Protein AF-G9KTH7-F1 (afdb_monomer)

InterPro domains:
  IPR000859 CUB domain [PF00431] (3-71)
  IPR000859 CUB domain [PS01180] (3-73)
  IPR000859 CUB domain [SM00042] (3-73)
  IPR000859 CUB domain [cd00041] (3-73)
  IPR035914 Spermadhesin, CUB domain superfamily [G3DSA:2.60.120.290] (1-73)
  IPR035914 Spermadhesin, CUB domain superfamily [SSF49854] (3-69)

Foldseek 3Di:
DDQEDEAEEQDDDDDAPPPVDDHDAPDDGYYFYHYDPPDDDDDDPPDDDDDDDPVCPRHDDDDADDRDPPGDD

pLDDT: mean 93.76, std 5.05, range [67.88, 97.69]

Structure (mmCIF, N/CA/C/O backbone):
data_AF-G9KTH7-F1
#
_entry.id   AF-G9KTH7-F1
#
loop_
_atom_site.group_PDB
_atom_site.id
_atom_site.type_symbol
_atom_site.label_atom_id
_atom_site.label_alt_id
_atom_site.label_comp_id
_atom_site.label_asym_id
_atom_site.label_entity_id
_atom_site.label_seq_id
_atom_site.pdbx_PDB_ins_code
_atom_site.Cartn_x
_atom_site.Cartn_y
_atom_site.Cartn_z
_atom_site.occupancy
_atom_site.B_iso_or_equiv
_atom_site.auth_seq_id
_atom_site.auth_comp_id
_atom_site.auth_asym_id
_atom_site.auth_atom_id
_atom_site.pdbx_PDB_model_num
ATOM 1 N N . ALA A 1 1 ? -8.497 2.534 -9.474 1.00 67.88 1 ALA A N 1
ATOM 2 C CA . ALA A 1 1 ? -8.646 2.960 -8.065 1.00 67.88 1 ALA A CA 1
ATOM 3 C C . ALA A 1 1 ? -8.036 4.345 -7.844 1.00 67.88 1 ALA A C 1
ATOM 5 O O . ALA A 1 1 ? -7.192 4.755 -8.637 1.00 67.88 1 ALA A O 1
ATOM 6 N N . THR A 1 2 ? -8.462 5.061 -6.799 1.00 84.00 2 THR A N 1
ATOM 7 C CA . THR A 1 2 ? -7.811 6.303 -6.341 1.00 84.00 2 THR A CA 1
ATOM 8 C C . THR A 1 2 ? -6.486 5.967 -5.649 1.00 84.00 2 THR A C 1
ATOM 10 O O . THR A 1 2 ? -6.398 4.964 -4.944 1.00 84.00 2 THR A O 1
ATOM 13 N N . CYS A 1 3 ? -5.455 6.788 -5.865 1.00 91.56 3 CYS A N 1
ATOM 14 C CA . CYS A 1 3 ? -4.157 6.659 -5.201 1.00 91.56 3 CYS A CA 1
ATOM 15 C C . CYS A 1 3 ? -4.256 7.213 -3.773 1.00 91.56 3 CYS A C 1
ATOM 17 O O . CYS A 1 3 ? -4.255 8.427 -3.585 1.00 91.56 3 CYS A O 1
ATOM 19 N N . GLY A 1 4 ? -4.384 6.318 -2.792 1.00 93.94 4 GLY A N 1
ATOM 20 C CA . GLY A 1 4 ? -4.451 6.659 -1.372 1.00 93.94 4 GLY A CA 1
ATOM 21 C C . GLY A 1 4 ? -5.829 7.083 -0.844 1.00 93.94 4 GLY A C 1
ATOM 22 O O . GLY A 1 4 ? -6.833 7.073 -1.564 1.00 93.94 4 GLY A O 1
ATOM 23 N N . GLY A 1 5 ? -5.854 7.444 0.441 1.00 93.69 5 GLY A N 1
ATOM 24 C CA . GLY A 1 5 ? -7.016 7.954 1.177 1.00 93.69 5 GLY A CA 1
ATOM 25 C C . GLY A 1 5 ? -7.277 7.239 2.507 1.00 93.69 5 GLY A C 1
ATOM 26 O O . GLY A 1 5 ? -6.691 6.196 2.799 1.00 93.69 5 GLY A O 1
ATOM 27 N N . ASP A 1 6 ? -8.192 7.798 3.300 1.00 94.81 6 ASP A N 1
ATOM 28 C CA . ASP A 1 6 ? -8.606 7.213 4.578 1.00 94.81 6 ASP A CA 1
ATOM 29 C C . ASP A 1 6 ? -9.755 6.213 4.375 1.00 94.81 6 ASP A C 1
ATOM 31 O O . ASP A 1 6 ? -10.778 6.509 3.747 1.00 94.81 6 ASP A O 1
ATOM 35 N N . ILE A 1 7 ? -9.595 5.014 4.926 1.00 95.44 7 ILE A N 1
ATOM 36 C CA . ILE A 1 7 ? -10.545 3.907 4.837 1.00 95.44 7 ILE A CA 1
ATOM 37 C C . ILE A 1 7 ? -11.046 3.606 6.245 1.00 95.44 7 ILE A C 1
ATOM 39 O O . ILE A 1 7 ? -10.392 2.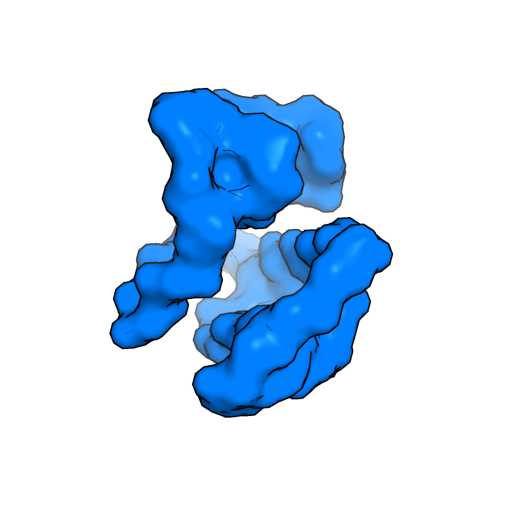915 7.015 1.00 95.44 7 ILE A O 1
ATOM 43 N N . ASN A 1 8 ? -12.241 4.102 6.554 1.00 96.38 8 ASN A N 1
ATOM 44 C CA . ASN A 1 8 ? -12.911 3.894 7.838 1.00 96.38 8 ASN A CA 1
ATOM 45 C C . ASN A 1 8 ? -13.992 2.813 7.689 1.00 96.38 8 ASN A C 1
ATOM 47 O O . ASN A 1 8 ? -15.179 3.128 7.575 1.00 96.38 8 ASN A O 1
ATOM 51 N N . LYS A 1 9 ? -13.573 1.550 7.546 1.00 96.69 9 LYS A N 1
ATOM 52 C CA . LYS A 1 9 ? -14.450 0.394 7.285 1.00 96.69 9 LYS A CA 1
ATOM 53 C C . LYS A 1 9 ? -13.845 -0.881 7.866 1.00 96.69 9 LYS A C 1
ATOM 55 O O . LYS A 1 9 ? -12.649 -1.098 7.729 1.00 96.69 9 LYS A O 1
ATOM 60 N N . ASP A 1 10 ? -14.693 -1.776 8.373 1.00 97.00 10 ASP A N 1
ATOM 61 C CA . ASP A 1 10 ? -14.264 -3.074 8.925 1.00 97.00 10 ASP A CA 1
ATOM 62 C C . ASP A 1 10 ? -13.854 -4.099 7.849 1.00 97.00 10 ASP A C 1
ATOM 64 O O . ASP A 1 10 ? -13.210 -5.101 8.147 1.00 97.00 10 ASP A O 1
ATOM 68 N N . ALA A 1 11 ? -14.233 -3.863 6.587 1.00 97.00 11 ALA A N 1
ATOM 69 C CA . ALA A 1 11 ? -13.849 -4.684 5.444 1.00 97.00 11 ALA A CA 1
ATOM 70 C C . ALA A 1 11 ? -13.853 -3.869 4.144 1.00 97.00 11 ALA A C 1
ATOM 72 O O . ALA A 1 11 ? -14.608 -2.904 3.979 1.00 97.00 11 ALA A O 1
ATOM 73 N N . GLY A 1 12 ? -13.036 -4.289 3.182 1.00 95.50 12 GLY A N 1
ATOM 74 C CA . GLY A 1 12 ? -12.948 -3.643 1.881 1.00 95.50 12 GLY A CA 1
ATOM 75 C C . GLY A 1 12 ? -11.888 -4.263 0.984 1.00 95.50 12 GLY A C 1
ATOM 76 O O . GLY A 1 12 ? -11.318 -5.306 1.294 1.00 95.50 12 GLY A O 1
ATOM 77 N N . GLN A 1 13 ? -11.645 -3.605 -0.145 1.00 95.75 13 GLN A N 1
ATOM 78 C CA . GLN A 1 13 ? -10.590 -3.961 -1.085 1.00 95.75 13 GLN A CA 1
ATOM 79 C C . GLN A 1 13 ? -9.821 -2.700 -1.467 1.00 95.75 13 GLN A C 1
ATOM 81 O O . GLN A 1 13 ? -10.418 -1.641 -1.674 1.00 95.75 13 GLN A O 1
ATOM 86 N N . ILE A 1 14 ? -8.504 -2.839 -1.574 1.00 95.69 14 ILE A N 1
ATOM 87 C CA .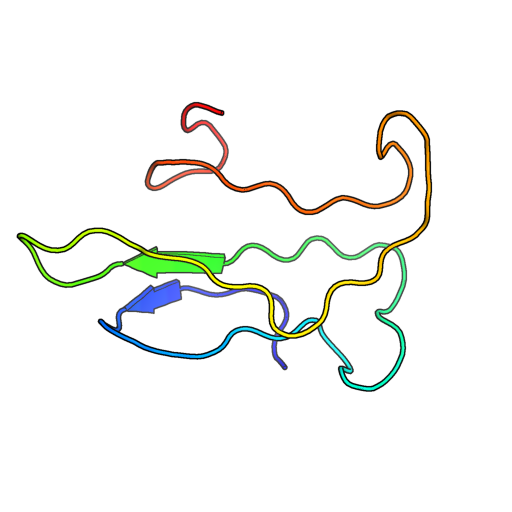 ILE A 1 14 ? -7.590 -1.817 -2.077 1.00 95.69 14 ILE A CA 1
ATOM 88 C C . ILE A 1 14 ? -6.961 -2.383 -3.343 1.00 95.69 14 ILE A C 1
ATOM 90 O O . ILE A 1 14 ? -6.632 -3.566 -3.406 1.00 95.69 14 ILE A O 1
ATOM 94 N N . GLN A 1 15 ? -6.832 -1.542 -4.361 1.00 95.56 15 GLN A N 1
ATOM 95 C CA . GLN A 1 15 ? -6.187 -1.888 -5.620 1.00 95.56 15 GLN A CA 1
ATOM 96 C C . GLN A 1 15 ? -5.215 -0.772 -5.977 1.00 95.56 15 GLN A C 1
ATOM 98 O O . GLN A 1 15 ? -5.489 0.401 -5.690 1.00 95.56 15 GLN A O 1
ATOM 103 N N . SER A 1 16 ? -4.111 -1.123 -6.630 1.00 94.81 16 SER A N 1
ATOM 104 C CA . SER A 1 16 ? -3.217 -0.126 -7.206 1.00 94.81 16 SER A CA 1
ATOM 105 C C . SER A 1 16 ? -3.971 0.738 -8.233 1.00 94.81 16 SER A C 1
ATOM 107 O O . SER A 1 16 ? -4.969 0.310 -8.835 1.00 94.81 16 SER A O 1
ATOM 109 N N . PRO A 1 17 ? -3.551 1.996 -8.443 1.00 93.12 17 PRO A N 1
ATOM 110 C CA . PRO A 1 17 ? -4.059 2.789 -9.553 1.00 93.12 17 PRO A CA 1
ATOM 111 C C . PRO A 1 17 ? -3.865 2.034 -10.875 1.00 93.12 17 PRO A C 1
ATOM 113 O O . PRO A 1 17 ? -2.797 1.490 -11.117 1.00 93.12 17 PRO A O 1
ATOM 116 N N . ASN A 1 18 ? -4.892 2.049 -11.726 1.00 93.62 18 ASN A N 1
ATOM 117 C CA . ASN A 1 18 ? -4.985 1.346 -13.017 1.00 93.62 18 ASN A CA 1
ATOM 118 C C . ASN A 1 18 ? -5.123 -0.180 -13.005 1.00 93.62 18 ASN A C 1
ATOM 120 O O . ASN A 1 18 ? -5.393 -0.707 -14.077 1.00 93.62 18 ASN A O 1
ATOM 124 N N . TYR A 1 19 ? -5.064 -0.868 -11.858 1.00 94.31 19 TYR A N 1
ATOM 125 C CA . TYR A 1 19 ? -5.350 -2.308 -11.819 1.00 94.31 19 TYR A CA 1
ATOM 126 C C . TYR A 1 19 ? -6.658 -2.637 -12.582 1.00 94.31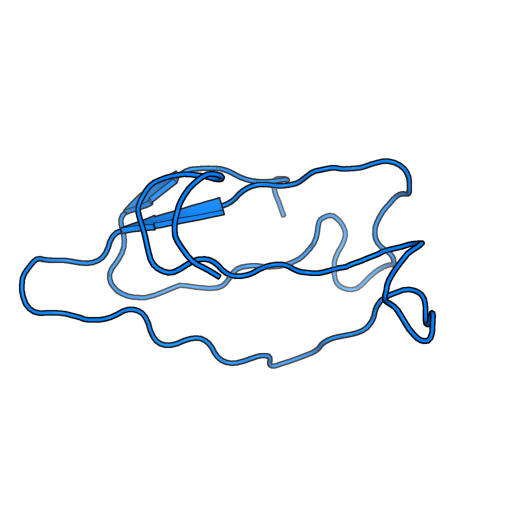 19 TYR A C 1
ATOM 128 O O . TYR A 1 19 ? -7.671 -1.960 -12.345 1.00 94.31 19 TYR A O 1
ATOM 136 N N . PRO A 1 20 ? -6.668 -3.643 -13.483 1.00 95.75 20 PRO A N 1
ATOM 137 C CA . PRO A 1 20 ? -5.658 -4.697 -13.655 1.00 95.75 20 PRO A CA 1
ATOM 138 C C . PRO A 1 20 ? -4.456 -4.357 -14.553 1.00 95.75 20 PRO A C 1
ATOM 140 O O . PRO A 1 20 ? -3.600 -5.217 -14.723 1.00 95.75 20 PRO A O 1
ATOM 143 N N . ASP A 1 21 ? -4.382 -3.152 -15.118 1.00 95.44 21 ASP A N 1
ATOM 144 C CA . ASP A 1 21 ? -3.227 -2.701 -15.902 1.00 95.44 21 A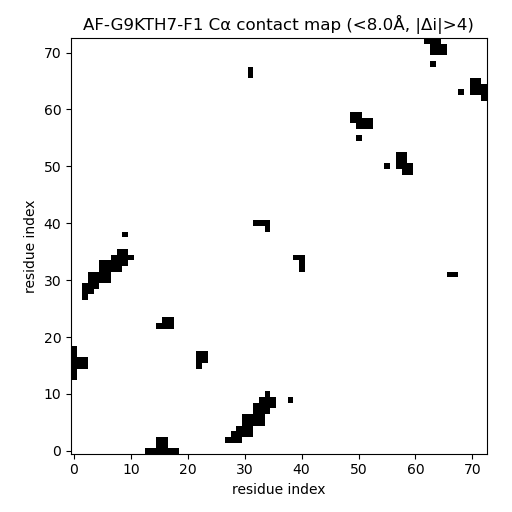SP A CA 1
ATOM 145 C C . ASP A 1 21 ? -2.080 -2.209 -14.996 1.00 95.44 21 ASP A C 1
ATOM 147 O O . ASP A 1 21 ? -2.264 -1.976 -13.794 1.00 95.44 21 ASP A O 1
ATOM 151 N N . ASP A 1 22 ? -0.905 -1.990 -15.594 1.00 94.62 22 ASP A N 1
ATOM 152 C CA . ASP A 1 22 ? 0.294 -1.520 -14.897 1.00 94.62 22 ASP A CA 1
ATOM 153 C C . ASP A 1 22 ? 0.067 -0.194 -14.147 1.00 94.62 22 ASP A C 1
ATOM 155 O O . ASP A 1 22 ? -0.562 0.767 -14.629 1.00 94.62 22 ASP A O 1
ATOM 159 N N . TYR A 1 23 ? 0.654 -0.102 -12.954 1.00 93.12 23 TYR A N 1
ATOM 160 C CA . TYR A 1 23 ? 0.707 1.156 -12.220 1.00 93.12 23 TYR A CA 1
ATOM 161 C C . TYR A 1 23 ? 1.607 2.161 -12.955 1.00 93.12 23 TYR A C 1
ATOM 163 O O . TYR A 1 23 ? 2.573 1.816 -13.631 1.00 93.12 23 TYR A O 1
ATOM 171 N N . ARG A 1 24 ? 1.285 3.454 -12.841 1.00 92.56 24 ARG A N 1
ATOM 172 C CA . ARG A 1 24 ? 2.121 4.510 -13.435 1.00 92.56 24 ARG A CA 1
ATOM 173 C C . ARG A 1 24 ? 3.345 4.778 -12.555 1.00 92.56 24 ARG A C 1
ATOM 175 O O . ARG A 1 24 ? 3.182 4.810 -11.336 1.00 92.56 24 ARG A O 1
ATOM 182 N N . PRO A 1 25 ? 4.513 5.075 -13.151 1.00 93.31 25 PRO A N 1
ATOM 183 C CA . PRO A 1 25 ? 5.726 5.375 -12.398 1.00 93.31 25 PRO A CA 1
ATOM 184 C C . PRO A 1 25 ? 5.605 6.683 -11.602 1.00 93.31 25 PRO A C 1
ATOM 186 O O . PRO A 1 25 ? 4.753 7.535 -11.891 1.00 93.31 25 PRO A O 1
ATOM 189 N N . SER A 1 26 ? 6.509 6.857 -10.633 1.00 91.69 26 SER A N 1
ATOM 190 C CA . SER A 1 26 ? 6.647 8.074 -9.813 1.00 91.69 26 SER A CA 1
ATOM 191 C C . SER A 1 26 ? 5.362 8.439 -9.059 1.00 91.69 26 SER A C 1
ATOM 193 O O . SER A 1 26 ? 4.874 9.575 -9.124 1.00 91.69 26 SER A O 1
ATOM 195 N N . LYS A 1 27 ? 4.784 7.452 -8.369 1.00 92.25 27 LYS A N 1
ATOM 196 C CA . LYS A 1 27 ? 3.602 7.617 -7.521 1.00 92.25 27 LYS A CA 1
ATOM 197 C C . LYS A 1 27 ? 3.875 7.125 -6.114 1.00 92.25 27 LYS A C 1
ATOM 199 O O . LYS A 1 27 ? 4.388 6.035 -5.926 1.00 92.25 27 LYS A O 1
ATOM 204 N N . GLU A 1 28 ? 3.439 7.928 -5.156 1.00 94.12 28 GLU A N 1
ATOM 205 C CA . GLU A 1 28 ? 3.364 7.560 -3.752 1.00 94.12 28 GLU A CA 1
ATOM 206 C C . GLU A 1 28 ? 1.885 7.560 -3.368 1.00 94.12 28 GLU A C 1
ATOM 208 O O . GLU A 1 28 ? 1.195 8.574 -3.509 1.00 94.12 28 GLU A O 1
ATOM 213 N N . C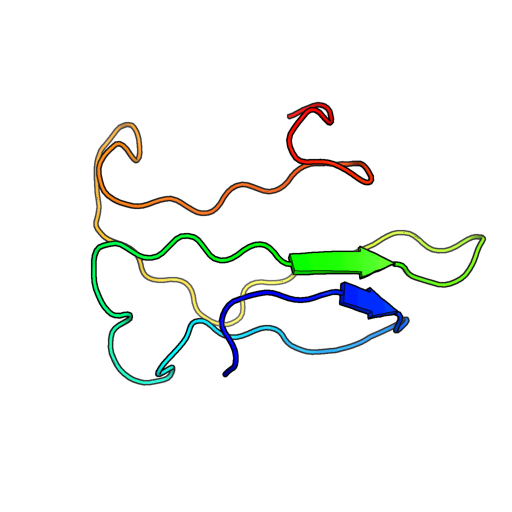YS A 1 29 ? 1.374 6.393 -2.982 1.00 93.94 29 CYS A N 1
ATOM 214 C CA . CYS A 1 29 ? -0.015 6.217 -2.580 1.00 93.94 29 CYS A CA 1
ATOM 215 C C . CYS A 1 29 ? -0.049 5.749 -1.129 1.00 93.94 29 CYS A C 1
ATOM 217 O O . CYS A 1 29 ? 0.499 4.699 -0.807 1.00 93.94 29 CYS A O 1
ATOM 219 N N . VAL A 1 30 ? -0.737 6.507 -0.274 1.00 94.50 30 VAL A N 1
ATOM 220 C CA . VAL A 1 30 ? -0.847 6.207 1.157 1.00 94.50 30 VAL A CA 1
ATOM 221 C C . VAL A 1 30 ? -2.303 5.943 1.510 1.00 94.50 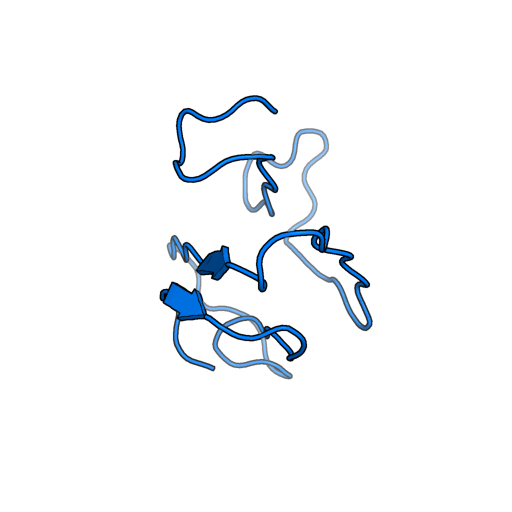30 VAL A C 1
ATOM 223 O O . VAL A 1 30 ? -3.163 6.807 1.321 1.00 94.50 30 VAL A O 1
ATOM 226 N N . TRP A 1 31 ? -2.581 4.751 2.031 1.00 94.62 31 TRP A N 1
ATOM 227 C CA . TRP A 1 31 ? -3.892 4.380 2.558 1.00 94.62 31 TRP A CA 1
ATOM 228 C C . TRP A 1 31 ? -3.815 4.237 4.074 1.00 94.62 31 TRP A C 1
ATOM 230 O O . TRP A 1 31 ? -2.977 3.493 4.577 1.00 94.62 31 TRP A O 1
ATOM 240 N N . ARG A 1 32 ? -4.709 4.914 4.799 1.00 95.19 32 ARG A N 1
ATOM 241 C CA . ARG A 1 32 ? -4.847 4.757 6.255 1.00 95.19 32 ARG A CA 1
ATOM 242 C C . ARG A 1 32 ? -6.101 3.956 6.542 1.00 95.19 32 ARG A C 1
ATOM 244 O O . ARG A 1 32 ? -7.198 4.387 6.197 1.00 95.19 32 ARG A O 1
ATOM 251 N N . ILE A 1 33 ? -5.937 2.773 7.123 1.00 95.94 33 ILE A N 1
ATOM 252 C CA . ILE A 1 33 ? -7.044 1.853 7.388 1.00 95.94 33 ILE A CA 1
ATOM 253 C C . ILE A 1 33 ? -7.408 1.946 8.865 1.00 95.94 33 ILE A C 1
ATOM 255 O O . ILE A 1 33 ? -6.571 1.742 9.738 1.00 95.94 33 ILE A O 1
ATOM 259 N N . THR A 1 34 ? -8.671 2.239 9.142 1.00 96.44 34 THR A N 1
ATOM 260 C CA . THR A 1 34 ? -9.233 2.282 10.488 1.00 96.44 34 THR A CA 1
ATOM 261 C C . THR A 1 34 ? -10.452 1.372 10.539 1.00 96.44 34 THR A C 1
ATOM 263 O O . THR A 1 34 ? -11.400 1.525 9.764 1.00 96.44 34 THR A O 1
ATOM 266 N N . VAL A 1 35 ? -10.401 0.410 11.456 1.00 97.12 35 VAL A N 1
ATOM 267 C CA . VAL A 1 35 ? -11.491 -0.519 11.771 1.00 97.12 35 VAL A CA 1
ATOM 268 C C . VAL A 1 35 ? -12.112 -0.139 13.110 1.00 97.12 35 VAL A C 1
ATOM 270 O O . VAL A 1 35 ? -11.537 0.643 13.871 1.00 97.12 35 VAL A O 1
ATOM 273 N N . SER A 1 36 ? -13.293 -0.676 13.394 1.00 97.62 36 SER A N 1
ATOM 274 C CA . SER A 1 36 ? -13.976 -0.457 14.667 1.00 97.62 36 SER A CA 1
ATOM 275 C C . SER A 1 36 ? -13.125 -0.892 15.864 1.00 97.62 36 SER A C 1
ATOM 277 O O . SER A 1 36 ? -12.308 -1.810 15.781 1.00 97.62 36 SER A O 1
ATOM 279 N N . GLU A 1 37 ? -13.343 -0.243 17.008 1.00 96.31 37 GLU A N 1
ATOM 280 C CA . GLU A 1 37 ? -12.655 -0.579 18.254 1.00 96.31 37 GLU A CA 1
ATOM 281 C C . GLU A 1 37 ? -12.853 -2.062 18.619 1.00 96.31 37 GLU A C 1
ATOM 283 O O . GLU A 1 37 ? -13.946 -2.615 18.484 1.00 96.31 37 GLU A O 1
ATOM 288 N N . GLY A 1 38 ? -11.778 -2.713 19.068 1.00 96.81 38 GLY A N 1
ATOM 289 C CA . GLY A 1 38 ? -11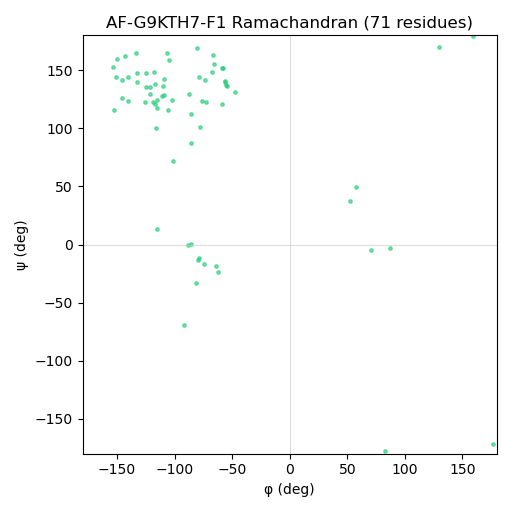.766 -4.144 19.384 1.00 96.81 38 GLY A CA 1
ATOM 290 C C . GLY A 1 38 ? -11.465 -5.065 18.196 1.00 96.81 38 GLY A C 1
ATOM 291 O O . GLY A 1 38 ? -11.349 -6.274 18.397 1.00 96.81 38 GLY A O 1
ATOM 292 N N . PHE A 1 39 ? -11.296 -4.523 16.985 1.00 95.88 39 PHE A N 1
ATOM 293 C CA . PHE A 1 39 ? -10.856 -5.267 15.802 1.00 95.88 39 PHE A CA 1
ATOM 294 C C . PHE A 1 39 ? -9.392 -4.977 15.450 1.00 95.88 39 PHE A C 1
ATOM 296 O O . PHE A 1 39 ? -8.834 -3.941 15.805 1.00 95.88 39 PHE A O 1
ATOM 303 N N . HIS A 1 40 ? -8.786 -5.898 14.697 1.00 94.38 40 HIS A N 1
ATOM 304 C CA . HIS A 1 40 ? -7.464 -5.738 14.093 1.00 94.38 40 HIS A CA 1
ATOM 305 C C . HIS A 1 40 ? -7.572 -5.804 12.569 1.00 94.38 40 HIS A C 1
ATOM 307 O O . HIS A 1 40 ? -8.422 -6.518 12.029 1.00 94.38 40 HIS A O 1
ATOM 313 N N . VAL A 1 41 ? -6.692 -5.085 11.872 1.00 95.75 41 VAL A N 1
ATOM 314 C CA . VAL A 1 41 ? -6.618 -5.127 10.408 1.00 95.75 41 VAL A CA 1
ATOM 315 C C . VAL A 1 41 ? -5.938 -6.426 9.971 1.00 95.75 41 VAL A C 1
ATOM 317 O O . VAL A 1 41 ? -4.805 -6.703 10.351 1.00 95.75 41 VAL A O 1
ATOM 320 N N . GLY A 1 42 ? -6.623 -7.212 9.140 1.00 96.06 42 GLY A N 1
ATOM 321 C CA . GLY A 1 42 ? -6.047 -8.353 8.428 1.00 96.06 42 GLY A CA 1
ATOM 322 C C . GLY A 1 42 ? -5.934 -8.049 6.936 1.00 96.06 42 GLY A C 1
ATOM 323 O O . GLY A 1 42 ? -6.916 -7.643 6.316 1.00 96.06 42 GLY A O 1
ATOM 324 N N . LEU A 1 43 ? -4.751 -8.254 6.352 1.00 96.25 43 LEU A N 1
ATOM 325 C CA . LEU A 1 43 ? -4.497 -8.027 4.927 1.00 96.25 43 LEU A CA 1
ATOM 326 C C . LEU A 1 43 ? -4.314 -9.354 4.186 1.00 96.25 43 LEU A C 1
ATOM 328 O O . LEU A 1 43 ? -3.724 -10.304 4.695 1.00 96.25 43 LEU A O 1
ATOM 332 N N . THR A 1 44 ? -4.821 -9.427 2.959 1.00 97.69 44 THR A N 1
ATOM 333 C CA . THR A 1 44 ? -4.619 -10.571 2.062 1.00 97.69 44 THR A CA 1
ATOM 334 C C . THR A 1 44 ? -4.399 -10.059 0.648 1.00 97.69 44 THR A C 1
ATOM 336 O O . THR A 1 44 ? -5.248 -9.359 0.097 1.00 97.69 44 THR A O 1
ATOM 339 N N . PHE A 1 45 ? -3.270 -10.433 0.052 1.00 97.31 45 PHE A N 1
ATOM 340 C CA . PHE A 1 45 ? -2.949 -10.098 -1.330 1.00 97.31 45 PHE A CA 1
ATOM 341 C C . PHE A 1 45 ? -3.552 -11.138 -2.268 1.00 97.31 45 PHE A C 1
ATOM 343 O O . PHE A 1 45 ? -3.147 -12.297 -2.262 1.00 97.31 45 PHE A O 1
ATOM 350 N N . GLN A 1 46 ? -4.535 -10.722 -3.065 1.00 97.31 46 GLN A N 1
ATOM 351 C CA . GLN A 1 46 ? -5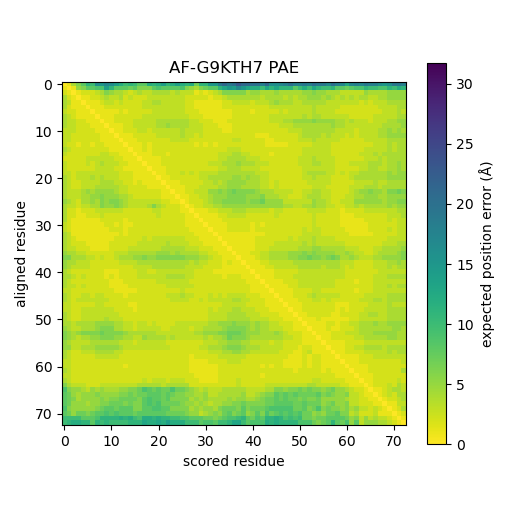.125 -11.573 -4.106 1.00 97.31 46 GLN A CA 1
ATOM 352 C C . GLN A 1 46 ? -4.272 -11.592 -5.380 1.00 97.31 46 GLN A C 1
ATOM 354 O O . GLN A 1 46 ? -4.206 -12.607 -6.065 1.00 97.31 46 GLN A O 1
ATOM 359 N N . ALA A 1 47 ? -3.616 -10.471 -5.672 1.00 96.12 47 ALA A N 1
ATOM 360 C CA . ALA A 1 47 ? -2.634 -10.302 -6.730 1.00 96.12 47 ALA A CA 1
ATOM 361 C C . ALA A 1 47 ? -1.573 -9.313 -6.234 1.00 96.12 47 ALA A C 1
ATOM 363 O O . ALA A 1 47 ? -1.905 -8.359 -5.523 1.00 96.12 47 ALA A O 1
ATOM 364 N N . PHE A 1 48 ? -0.310 -9.557 -6.574 1.00 96.50 48 PHE A N 1
ATOM 365 C CA . PHE A 1 48 ? 0.797 -8.685 -6.202 1.00 96.50 48 PHE A CA 1
ATOM 366 C C . PHE A 1 48 ? 1.921 -8.798 -7.230 1.00 96.50 48 PHE A C 1
ATOM 368 O O . PHE A 1 48 ? 2.519 -9.861 -7.385 1.00 96.50 48 PHE A O 1
ATOM 375 N N . GLU A 1 49 ? 2.190 -7.694 -7.918 1.00 95.81 49 GLU A N 1
ATOM 376 C CA . GLU A 1 49 ? 3.259 -7.559 -8.901 1.00 95.81 49 GLU A CA 1
ATOM 377 C C . GLU A 1 49 ? 3.809 -6.131 -8.817 1.00 95.81 49 GLU A C 1
ATOM 379 O O . GLU A 1 49 ? 3.044 -5.167 -8.859 1.00 95.81 49 GLU A O 1
ATOM 384 N N . ILE A 1 50 ? 5.123 -6.015 -8.633 1.00 96.12 50 ILE A N 1
ATOM 385 C CA . ILE A 1 50 ? 5.879 -4.758 -8.560 1.00 96.12 50 ILE A CA 1
ATOM 386 C C . ILE A 1 50 ? 7.233 -4.954 -9.245 1.00 96.12 50 ILE A C 1
ATOM 388 O O . ILE A 1 50 ? 7.685 -6.093 -9.415 1.00 96.12 50 ILE A O 1
ATOM 392 N N . GLU A 1 51 ? 7.906 -3.863 -9.603 1.00 97.44 51 GLU A N 1
ATOM 393 C CA . GLU A 1 51 ? 9.244 -3.914 -10.183 1.00 97.44 51 GLU A CA 1
ATOM 394 C C . GLU A 1 51 ? 10.228 -4.616 -9.233 1.00 97.44 51 GLU A C 1
ATOM 396 O O . GLU A 1 51 ? 10.447 -4.213 -8.088 1.00 97.44 51 GLU A O 1
ATOM 401 N N . ARG A 1 52 ? 10.831 -5.710 -9.708 1.00 96.31 52 ARG A N 1
ATOM 402 C CA . ARG A 1 52 ? 11.734 -6.523 -8.894 1.00 96.31 52 ARG A CA 1
ATOM 403 C C . ARG A 1 52 ? 13.066 -5.802 -8.685 1.00 96.31 52 ARG A C 1
ATOM 405 O O . ARG A 1 52 ? 13.825 -5.596 -9.628 1.00 96.31 52 ARG A O 1
ATOM 412 N N . HIS A 1 53 ? 13.424 -5.600 -7.423 1.00 97.56 53 HIS A N 1
ATOM 413 C CA . HIS A 1 53 ? 14.779 -5.270 -6.989 1.00 97.56 53 HIS A CA 1
ATOM 414 C C . HIS A 1 53 ? 15.092 -6.020 -5.691 1.00 97.56 53 HIS A C 1
ATOM 416 O O . HIS A 1 53 ? 14.210 -6.167 -4.850 1.00 97.56 53 HIS A O 1
ATOM 422 N N . ASP A 1 54 ? 16.333 -6.468 -5.488 1.00 96.31 54 ASP A N 1
ATOM 423 C CA . ASP A 1 54 ? 16.684 -7.325 -4.337 1.00 96.31 54 ASP A CA 1
ATOM 424 C C . ASP A 1 54 ? 16.462 -6.645 -2.973 1.00 96.31 54 ASP A C 1
ATOM 426 O O . ASP A 1 54 ? 16.251 -7.314 -1.965 1.00 96.31 54 ASP A O 1
ATOM 430 N N . SER A 1 55 ? 16.476 -5.312 -2.950 1.00 95.94 55 SER A N 1
ATOM 431 C CA . SER A 1 55 ? 16.158 -4.486 -1.779 1.00 95.94 55 SER A CA 1
ATOM 432 C C . SER A 1 55 ? 14.896 -3.630 -1.950 1.00 95.94 55 SER A C 1
ATOM 434 O O . SER A 1 55 ? 14.732 -2.666 -1.209 1.00 95.94 55 SER A O 1
ATOM 436 N N . CYS A 1 56 ? 14.076 -3.899 -2.976 1.00 96.06 56 CYS A N 1
ATOM 437 C CA . CYS A 1 56 ? 12.894 -3.098 -3.333 1.00 96.06 56 CYS A CA 1
ATOM 438 C C . CYS A 1 56 ? 13.192 -1.589 -3.497 1.00 96.06 56 CYS A C 1
ATOM 440 O O . CYS A 1 56 ? 12.409 -0.739 -3.090 1.00 96.06 56 CYS A O 1
ATOM 442 N N . ALA A 1 57 ? 14.361 -1.246 -4.059 1.00 95.94 57 ALA A N 1
ATOM 443 C CA . ALA A 1 57 ? 14.813 0.145 -4.179 1.00 95.94 57 ALA A CA 1
ATOM 444 C C . ALA A 1 57 ? 14.162 0.913 -5.341 1.00 95.94 57 ALA A C 1
ATOM 446 O O . ALA A 1 57 ? 14.357 2.122 -5.438 1.00 95.94 57 ALA A O 1
ATOM 447 N N . TYR A 1 58 ? 13.460 0.215 -6.238 1.00 96.44 58 TYR A N 1
ATOM 448 C CA . TYR A 1 58 ? 12.731 0.836 -7.341 1.00 96.44 58 TYR A CA 1
ATOM 449 C C . TYR A 1 58 ? 11.294 1.105 -6.908 1.00 96.44 58 TYR A C 1
ATOM 451 O O . TYR A 1 58 ? 10.951 2.250 -6.628 1.00 96.44 58 TYR A O 1
ATOM 459 N N . ASP A 1 59 ? 10.525 0.032 -6.725 1.00 97.12 59 ASP A N 1
ATOM 460 C CA . ASP A 1 59 ? 9.163 0.076 -6.214 1.00 97.12 59 ASP A CA 1
ATOM 461 C C . ASP A 1 59 ? 9.021 -0.834 -4.990 1.00 97.12 59 ASP A C 1
ATOM 463 O O . ASP A 1 59 ? 9.669 -1.881 -4.879 1.00 97.12 59 ASP A O 1
ATOM 467 N N . TYR A 1 60 ? 8.151 -0.441 -4.062 1.00 96.62 60 TYR A N 1
ATOM 468 C CA . TYR A 1 60 ? 7.847 -1.216 -2.866 1.00 96.62 60 TYR A CA 1
ATOM 469 C C . TYR A 1 60 ? 6.412 -0.978 -2.393 1.00 96.62 60 TYR A C 1
ATOM 471 O O . TYR A 1 60 ? 5.782 0.032 -2.703 1.00 96.62 60 TYR A O 1
ATOM 479 N N . LEU A 1 61 ? 5.913 -1.923 -1.598 1.00 95.75 61 LEU A N 1
ATOM 480 C CA . LEU A 1 61 ? 4.751 -1.728 -0.745 1.00 95.75 61 LEU A CA 1
ATOM 481 C C . LEU A 1 61 ? 5.209 -1.846 0.705 1.00 95.75 61 LEU A C 1
ATOM 483 O O . LEU A 1 61 ? 5.780 -2.862 1.098 1.00 95.75 61 LEU A O 1
ATOM 487 N N . GLU A 1 62 ? 4.932 -0.813 1.485 1.00 95.44 62 GLU A N 1
ATOM 488 C CA . GLU A 1 62 ? 5.250 -0.756 2.905 1.00 95.44 62 GLU A CA 1
ATOM 489 C C . GLU A 1 62 ? 3.959 -0.817 3.726 1.00 95.44 62 GLU A C 1
ATOM 491 O O . GLU A 1 62 ? 2.962 -0.177 3.388 1.00 95.44 62 GLU A O 1
ATOM 496 N N . ILE A 1 63 ? 3.971 -1.609 4.797 1.00 94.94 63 ILE A N 1
ATOM 497 C CA . ILE A 1 63 ? 2.861 -1.739 5.742 1.00 94.94 63 ILE A CA 1
ATOM 498 C C . ILE A 1 63 ? 3.405 -1.357 7.113 1.00 94.94 63 ILE A C 1
ATOM 500 O O . ILE A 1 63 ? 4.431 -1.889 7.528 1.00 94.94 63 ILE A O 1
ATOM 504 N N . ARG A 1 64 ? 2.712 -0.452 7.806 1.00 95.38 64 ARG A N 1
ATOM 505 C CA . ARG A 1 64 ? 3.069 0.001 9.155 1.00 95.38 64 ARG A CA 1
ATOM 506 C C . ARG A 1 64 ? 1.920 -0.265 10.111 1.00 95.38 64 ARG A C 1
ATOM 508 O O . ARG A 1 64 ? 0.769 0.015 9.773 1.00 95.38 64 ARG A O 1
ATOM 515 N N . ASP A 1 65 ? 2.234 -0.781 11.296 1.00 92.69 65 ASP A N 1
ATOM 516 C CA . ASP A 1 65 ? 1.248 -0.962 12.364 1.00 92.69 65 ASP A CA 1
ATOM 517 C C . ASP A 1 65 ? 1.125 0.333 13.173 1.00 92.69 65 ASP A C 1
ATOM 519 O O . ASP A 1 65 ? 1.849 0.583 14.141 1.00 92.69 65 ASP A O 1
ATOM 523 N N . GLY A 1 66 ? 0.243 1.216 12.708 1.00 90.94 66 GLY A N 1
ATOM 524 C CA . GLY A 1 66 ? -0.061 2.469 13.380 1.00 90.94 66 GLY A CA 1
ATOM 525 C C . GLY A 1 66 ? -0.682 3.524 12.462 1.00 90.94 66 GLY A C 1
ATOM 526 O O . GLY A 1 66 ? -0.913 3.285 11.276 1.00 90.94 66 GLY A O 1
ATOM 527 N N . PRO A 1 67 ? -1.005 4.706 13.012 1.00 85.88 67 PRO A N 1
ATOM 528 C CA . PRO A 1 67 ? -1.788 5.722 12.311 1.00 85.88 67 PRO A CA 1
ATOM 529 C C . PRO A 1 67 ? -0.991 6.564 11.298 1.00 85.88 67 PRO A C 1
ATOM 531 O O . PRO A 1 67 ? -1.593 7.300 10.512 1.00 85.88 67 PRO A O 1
ATOM 534 N N . THR A 1 68 ? 0.344 6.519 11.326 1.00 86.44 68 THR A N 1
ATOM 535 C CA . THR A 1 68 ? 1.214 7.429 10.556 1.00 86.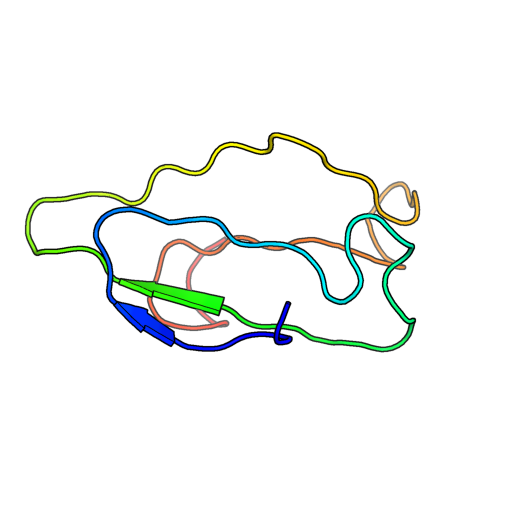44 68 THR A CA 1
ATOM 536 C C . THR A 1 68 ? 2.348 6.709 9.832 1.00 86.44 68 THR A C 1
ATOM 538 O O . THR A 1 68 ? 2.709 5.584 10.166 1.00 86.44 68 THR A O 1
ATOM 541 N N . GLU A 1 69 ? 2.967 7.406 8.880 1.00 83.31 69 GLU A N 1
ATOM 542 C CA . GLU A 1 69 ? 4.172 6.956 8.165 1.00 83.31 69 GLU A CA 1
ATOM 543 C C . GLU A 1 69 ? 5.393 6.806 9.087 1.00 83.31 69 GLU A C 1
ATOM 545 O O . GLU A 1 69 ? 6.315 6.069 8.772 1.00 83.31 69 GLU A O 1
ATOM 550 N N . ASP A 1 70 ? 5.378 7.424 10.268 1.00 86.56 70 ASP A N 1
ATOM 551 C CA . ASP A 1 70 ? 6.425 7.254 11.284 1.00 86.56 70 ASP A CA 1
ATOM 552 C C . ASP A 1 70 ? 6.157 6.074 12.235 1.00 86.56 70 ASP A C 1
ATOM 554 O O . ASP A 1 70 ? 6.930 5.826 13.163 1.00 86.56 70 ASP A O 1
ATOM 558 N N . SER A 1 71 ? 5.040 5.360 12.052 1.00 90.44 71 SER A N 1
ATOM 559 C CA . SER A 1 71 ? 4.702 4.198 12.880 1.00 90.44 71 SER A CA 1
ATOM 560 C C . SER A 1 71 ? 5.699 3.061 12.652 1.00 90.44 71 SER A C 1
ATOM 562 O O . SER A 1 71 ? 6.357 2.996 11.609 1.00 90.44 71 SER A O 1
ATOM 564 N N . ALA A 1 72 ? 5.829 2.183 13.648 1.00 83.94 72 ALA A N 1
ATOM 565 C CA . ALA A 1 72 ? 6.799 1.096 13.616 1.00 83.94 72 ALA A CA 1
ATOM 566 C C . ALA A 1 72 ? 6.615 0.203 12.374 1.00 83.94 72 ALA A C 1
ATOM 568 O O . ALA A 1 72 ? 5.485 -0.087 11.967 1.00 83.94 72 ALA A O 1
ATOM 569 N N . LEU A 1 73 ? 7.754 -0.195 11.796 1.00 73.88 73 LEU A N 1
ATOM 570 C CA . LEU A 1 73 ? 7.855 -1.254 10.789 1.00 73.88 73 LEU A CA 1
ATOM 571 C C . LEU A 1 73 ? 7.840 -2.630 11.455 1.00 73.88 73 LEU A C 1
ATOM 573 O O . LEU A 1 73 ? 8.466 -2.755 12.535 1.00 73.88 73 LEU A O 1
#

Mean predicted aligned error: 3.27 Å

Solvent-accessible surface area (backbone atoms only — not comparable to full-atom values): 5240 Å² total; per-residue (Å²): 84,70,74,41,49,82,41,84,48,84,72,86,85,86,59,60,37,52,58,95,49,77,65,72,82,97,72,87,63,59,69,46,80,41,57,57,91,96,62,77,93,82,86,80,83,90,73,88,87,73,63,88,43,101,80,39,78,81,41,77,86,88,77,52,76,57,96,48,95,85,32,55,119

Sequence (73 aa):
ATCGGDINKDAGQIQSPNYPDDYRPSKECVWRITVSEGFHVGLTFQAFEIERHDSCAYDYLEIRDGPTEDSAL

Organism: Mustela putorius furo (NCBI:txid9669)

Radius of gyration: 13.3 Å; Cα contacts (8 Å, |Δi|>4): 71; chains: 1; bounding box: 31×20×35 Å

Secondary structure (DSSP, 8-state):
--S-EEEE-SS-----TTTTSPPPSS----EEEE--TT-------S-------TT--SS-----SSSSTTS--